Protein AF-A0A938VJR7-F1 (afdb_monomer)

Solvent-accessible surface area (backbone atoms only — not comparable to full-atom values): 4300 Å² total; per-residue (Å²): 130,86,78,68,34,67,50,80,45,83,52,98,83,37,32,35,47,30,22,60,56,35,66,77,50,86,58,96,81,66,63,68,41,78,84,54,95,37,37,21,25,35,81,39,73,50,79,71,59,74,73,35,66,65,60,55,49,47,54,54,45,33,50,48,51,44,29,65,77,70,73,104

Radius of gyration: 11.94 Å; Cα contacts (8 Å, |Δi|>4): 103; chains: 1; bounding box: 29×25×31 Å

pLDDT: mean 93.83, std 6.47, range [53.69, 98.25]

Foldseek 3Di:
DLQDAWDWADDDQWIWTKGQQLVPFDQVPPQWDDDDPGMTTGTGRDPVVVVDVSVVVSSVRSNVVSCVVVVD

Sequence (72 aa):
MSEEYVYIMPLKDSVNLGFFHGANLNDPKGLLEGTGAKMRHVKIRLLTDIKNAEITALIRAAIRERKTALKL

Nearest PDB structures (foldseek):
  8fw5-assembly1_G  TM=4.159E-01  e=5.599E-01  Escherichia coli
  1ng9-assembly1_A  TM=3.986E-01  e=5.599E-01  Escherichia coli
  1wbb-assembly1_A  TM=3.902E-01  e=5.599E-01  Escherichia coli
  1wbd-assembly1_B  TM=3.654E-01  e=7.299E-01  Escherichia coli
  1nne-assembly1_A  TM=3.927E-01  e=8.904E-01  Thermus aquaticus

Secondary structure (DSSP, 8-state):
--S--EEEEE-SS-EEEEETTGGGS--TT---B--SSS-EEEEE-SHHHHT-HHHHHHHHHHHHHHHHHHT-

Structure (mmCIF, N/CA/C/O backbone):
data_AF-A0A938VJR7-F1
#
_entry.id   AF-A0A938VJR7-F1
#
loop_
_atom_site.group_PDB
_atom_site.id
_atom_site.type_symbol
_atom_site.label_atom_id
_atom_site.label_alt_id
_atom_site.label_comp_id
_atom_site.label_asym_id
_atom_site.label_entity_id
_atom_site.label_seq_id
_atom_site.pdbx_PDB_ins_code
_atom_site.Cartn_x
_atom_site.Cartn_y
_atom_site.Cartn_z
_atom_site.occupancy
_atom_site.B_iso_or_equiv
_atom_site.auth_seq_id
_atom_site.auth_comp_id
_atom_site.auth_asym_id
_atom_site.auth_atom_id
_atom_site.pdbx_PDB_model_num
ATOM 1 N N . MET A 1 1 ? -4.292 12.818 10.415 1.00 53.69 1 MET A N 1
ATOM 2 C CA . MET A 1 1 ? -4.005 11.704 9.487 1.00 53.69 1 MET A CA 1
ATOM 3 C C . MET A 1 1 ? -4.658 10.392 9.943 1.00 53.69 1 MET A C 1
ATOM 5 O O . MET A 1 1 ? -4.055 9.338 9.807 1.00 53.69 1 MET A O 1
ATOM 9 N N . SER A 1 2 ? -5.861 10.406 10.537 1.00 72.56 2 SER A N 1
ATOM 10 C CA . SER A 1 2 ? -6.464 9.179 11.092 1.00 72.56 2 SER A CA 1
ATOM 11 C C . SER 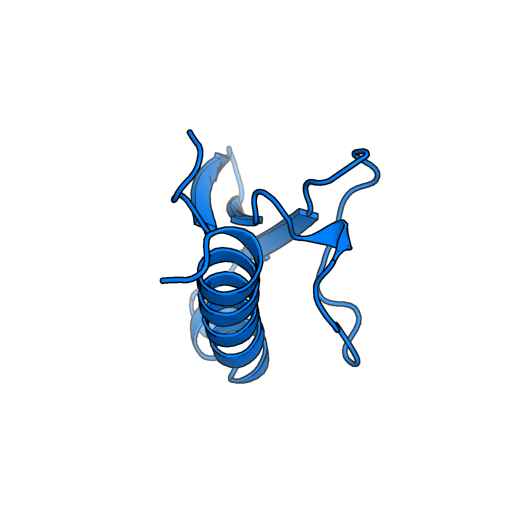A 1 2 ? -7.330 8.406 10.098 1.00 72.56 2 SER A C 1
ATOM 13 O O . SER A 1 2 ? -7.598 7.247 10.373 1.00 72.56 2 SER A O 1
ATOM 15 N N . GLU A 1 3 ? -7.733 8.995 8.965 1.00 83.50 3 GLU A N 1
ATOM 16 C CA . GLU A 1 3 ? -8.668 8.388 7.992 1.00 83.50 3 GLU A CA 1
ATOM 17 C C . GLU A 1 3 ? -8.042 8.048 6.634 1.00 83.50 3 GLU A C 1
ATOM 19 O O . GLU A 1 3 ? -8.670 7.418 5.784 1.00 83.50 3 GLU A O 1
ATOM 24 N N . GLU A 1 4 ? -6.795 8.451 6.417 1.00 92.25 4 GLU A N 1
ATOM 25 C CA . GLU A 1 4 ? -6.095 8.212 5.162 1.00 92.25 4 GLU A CA 1
ATOM 26 C C . GLU A 1 4 ? -5.715 6.727 5.037 1.0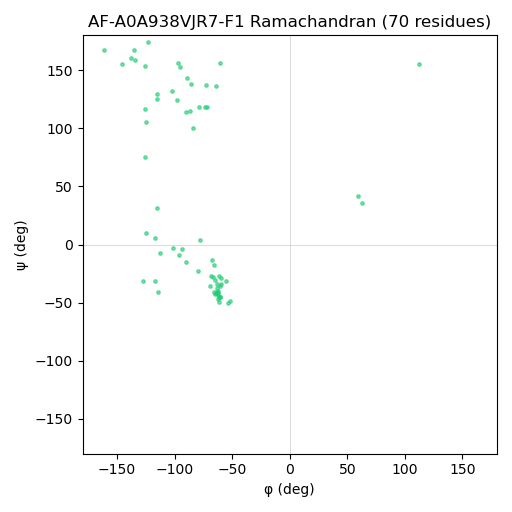0 92.25 4 GLU A C 1
ATOM 28 O O . GLU A 1 4 ? -5.255 6.097 5.991 1.00 92.25 4 GLU A O 1
ATOM 33 N N . TYR A 1 5 ? -5.908 6.153 3.848 1.00 94.81 5 TYR A N 1
ATOM 34 C CA . TYR A 1 5 ? -5.660 4.730 3.576 1.00 94.81 5 TYR A CA 1
ATOM 35 C C . TYR A 1 5 ? -4.515 4.528 2.579 1.00 94.81 5 TYR A C 1
ATOM 37 O O . TYR A 1 5 ? -3.657 3.668 2.796 1.00 94.81 5 TYR A O 1
ATOM 45 N N . VAL A 1 6 ? -4.452 5.353 1.529 1.00 96.88 6 VAL A N 1
ATOM 46 C CA . VAL A 1 6 ? -3.365 5.349 0.541 1.00 96.88 6 VAL A CA 1
ATOM 47 C C . VAL A 1 6 ? -2.875 6.753 0.221 1.00 96.88 6 VAL A C 1
ATOM 49 O O . VAL A 1 6 ? -3.601 7.730 0.395 1.00 96.88 6 VAL A O 1
ATOM 52 N N . TYR A 1 7 ? -1.653 6.835 -0.294 1.00 96.69 7 TYR A N 1
ATOM 53 C CA . TYR A 1 7 ? -1.075 8.046 -0.865 1.00 96.69 7 TYR A CA 1
ATOM 54 C C . TYR A 1 7 ? -0.318 7.721 -2.152 1.00 96.69 7 TYR A C 1
ATOM 56 O O . TYR A 1 7 ? 0.077 6.579 -2.397 1.00 96.69 7 TYR A O 1
ATOM 64 N N . ILE A 1 8 ? -0.091 8.746 -2.968 1.00 97.12 8 ILE A N 1
ATOM 65 C CA . ILE A 1 8 ? 0.700 8.650 -4.192 1.00 97.12 8 ILE A CA 1
ATOM 66 C C . ILE A 1 8 ? 1.942 9.513 -4.009 1.00 97.12 8 ILE A C 1
ATOM 68 O O . ILE A 1 8 ? 1.838 10.696 -3.693 1.00 97.12 8 ILE A O 1
ATOM 72 N N . MET A 1 9 ? 3.114 8.916 -4.203 1.00 97.44 9 MET A N 1
ATOM 73 C CA . MET A 1 9 ? 4.401 9.597 -4.104 1.00 97.44 9 MET A CA 1
ATOM 74 C C . MET A 1 9 ? 5.193 9.396 -5.400 1.00 97.44 9 MET A C 1
ATOM 76 O O . MET A 1 9 ? 5.716 8.302 -5.631 1.00 97.44 9 MET A O 1
ATOM 80 N N . PRO A 1 10 ? 5.287 10.428 -6.254 1.00 97.00 10 PRO A N 1
ATOM 81 C CA . PRO A 1 10 ? 6.167 10.406 -7.414 1.00 97.00 10 PRO A CA 1
ATOM 82 C C . PRO A 1 10 ? 7.634 10.326 -6.982 1.00 97.00 10 PRO A C 1
ATOM 84 O O . PRO A 1 10 ? 8.064 11.034 -6.072 1.00 97.00 10 PRO A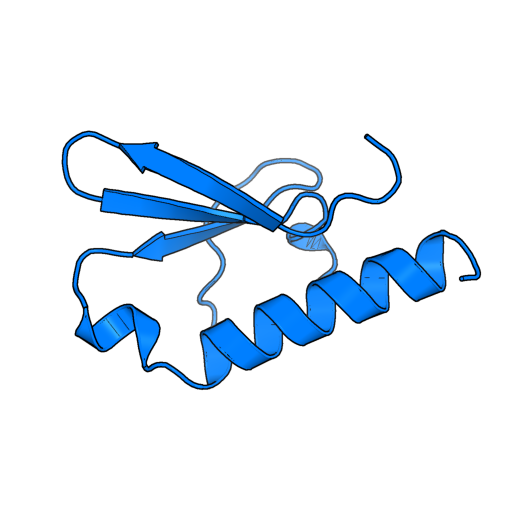 O 1
ATOM 87 N N . LEU A 1 11 ? 8.402 9.476 -7.652 1.00 96.00 11 LEU A N 1
ATOM 88 C CA . LEU A 1 11 ? 9.855 9.370 -7.542 1.00 96.00 11 LEU A CA 1
ATOM 89 C C . LEU A 1 11 ? 10.465 9.565 -8.935 1.00 96.00 11 LEU A C 1
ATOM 91 O O . LEU A 1 11 ? 9.749 9.640 -9.930 1.00 96.00 11 LEU A O 1
ATOM 95 N N . LYS A 1 12 ? 11.798 9.623 -9.006 1.00 95.62 12 LYS A N 1
ATOM 96 C CA . LYS A 1 12 ? 12.531 9.870 -10.255 1.00 95.62 12 LYS A CA 1
ATOM 97 C C . LYS A 1 12 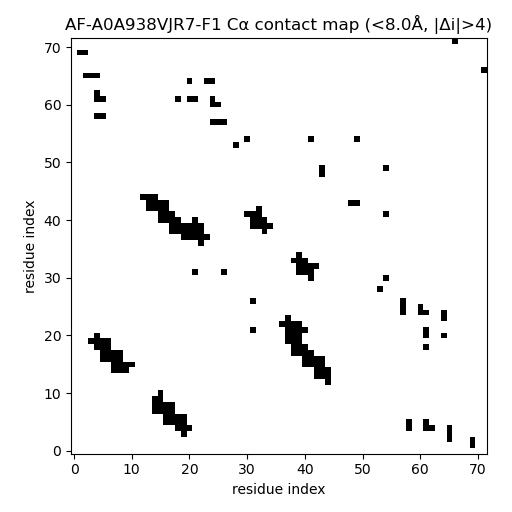? 12.125 8.923 -11.397 1.00 95.62 12 LYS A C 1
ATOM 99 O O . LYS A 1 12 ? 11.838 9.394 -12.487 1.00 95.62 12 LYS A O 1
ATOM 104 N N . ASP A 1 13 ? 12.069 7.618 -11.117 1.00 95.06 13 ASP A N 1
ATOM 105 C CA . ASP A 1 13 ? 11.865 6.566 -12.130 1.00 95.06 13 ASP A CA 1
ATOM 106 C C . ASP A 1 13 ? 10.656 5.658 -11.818 1.00 95.06 13 ASP A C 1
ATOM 108 O O . ASP A 1 13 ? 10.487 4.588 -12.404 1.00 95.06 13 ASP A O 1
ATOM 112 N N . SER A 1 14 ? 9.831 6.030 -10.837 1.00 96.12 14 SER A N 1
ATOM 113 C CA . SER A 1 14 ? 8.687 5.223 -10.399 1.00 96.12 14 SER A CA 1
ATOM 114 C C . SER A 1 14 ? 7.681 6.050 -9.611 1.00 96.12 14 SER A C 1
ATOM 116 O O . SER A 1 14 ? 7.993 7.133 -9.129 1.00 96.12 14 SER A O 1
ATOM 118 N N . VAL A 1 15 ? 6.498 5.495 -9.380 1.00 97.19 15 VAL A N 1
ATOM 119 C CA . VAL A 1 15 ? 5.527 6.031 -8.426 1.00 97.19 15 VAL A CA 1
ATOM 120 C C . VAL A 1 15 ? 5.344 5.024 -7.302 1.00 97.19 15 VAL A C 1
ATOM 122 O O . VAL A 1 15 ? 5.076 3.850 -7.549 1.00 97.19 15 VAL A O 1
ATOM 125 N N . ASN A 1 16 ? 5.448 5.483 -6.062 1.00 97.50 16 ASN A N 1
ATOM 126 C CA . ASN A 1 16 ? 5.034 4.690 -4.917 1.00 97.50 16 ASN A CA 1
ATOM 127 C C . ASN A 1 16 ? 3.540 4.910 -4.674 1.00 97.50 16 ASN A C 1
ATOM 129 O O . ASN A 1 16 ? 3.121 6.011 -4.308 1.00 97.50 16 ASN A O 1
ATOM 133 N N . LEU A 1 17 ? 2.751 3.849 -4.838 1.00 97.62 17 LEU A N 1
ATOM 134 C CA . LEU A 1 17 ? 1.423 3.763 -4.243 1.00 97.62 17 LEU A CA 1
ATOM 135 C C . LEU A 1 17 ? 1.603 3.268 -2.809 1.00 97.62 17 LEU A C 1
ATOM 137 O O . LEU A 1 17 ? 1.848 2.084 -2.573 1.00 97.62 17 LEU A O 1
ATOM 141 N N . GLY A 1 18 ? 1.564 4.191 -1.860 1.00 97.44 18 GLY A N 1
ATOM 142 C CA . GLY A 1 18 ? 1.818 3.901 -0.460 1.00 97.44 18 GLY A CA 1
ATOM 143 C C . GLY A 1 18 ? 0.551 3.660 0.347 1.00 97.44 18 GLY A C 1
ATOM 144 O O . GLY A 1 18 ? -0.512 4.186 0.034 1.00 97.44 18 GLY A O 1
ATOM 145 N N . PHE A 1 19 ? 0.691 2.877 1.411 1.00 97.69 19 PHE A N 1
ATOM 146 C CA . PHE A 1 19 ? -0.371 2.459 2.318 1.00 97.69 19 PHE A CA 1
ATOM 147 C C . PHE A 1 19 ? 0.037 2.82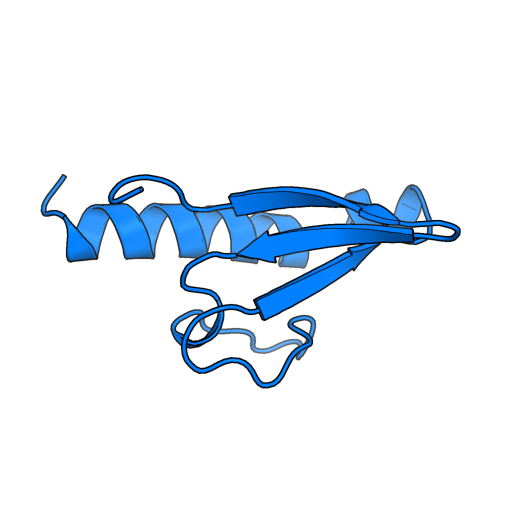6 3.745 1.00 97.69 19 PHE A C 1
ATOM 149 O O . PHE A 1 19 ? 1.019 2.286 4.267 1.00 97.69 19 PHE A O 1
ATOM 156 N N . PHE A 1 20 ? -0.715 3.719 4.396 1.00 96.06 20 PHE A N 1
ATOM 157 C CA . PHE A 1 20 ? -0.380 4.214 5.742 1.00 96.06 20 PHE A CA 1
ATOM 158 C C . PHE A 1 20 ? -0.329 3.094 6.793 1.00 96.06 20 PHE A C 1
ATOM 160 O O . PHE A 1 20 ? 0.537 3.092 7.668 1.00 96.06 20 PHE A O 1
ATOM 167 N N . HIS A 1 21 ? -1.210 2.102 6.646 1.00 96.25 21 HIS A N 1
ATOM 168 C CA . HIS A 1 21 ? -1.297 0.901 7.482 1.00 96.25 21 HIS A CA 1
ATOM 169 C C . HIS A 1 21 ? -0.992 -0.377 6.692 1.00 96.25 21 HIS A C 1
ATOM 171 O O . 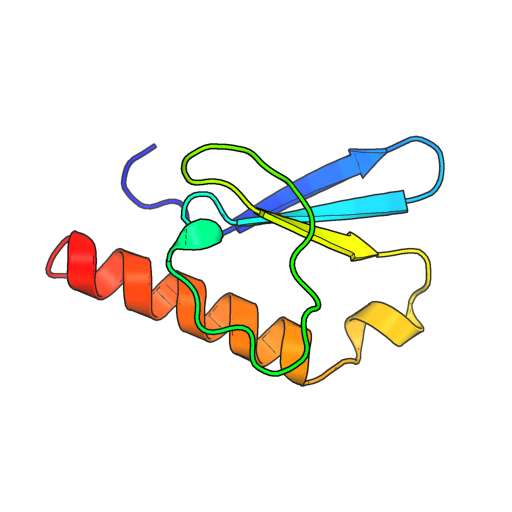HIS A 1 21 ? -1.521 -1.448 6.978 1.00 96.25 21 HIS A O 1
ATOM 177 N N . GLY A 1 22 ? -0.127 -0.267 5.680 1.00 96.88 22 GLY A N 1
ATOM 178 C CA . GLY A 1 22 ? 0.221 -1.365 4.783 1.00 96.88 22 GLY A CA 1
ATOM 179 C C . GLY A 1 22 ? 0.731 -2.633 5.476 1.00 96.88 22 GLY A C 1
ATOM 180 O O . GLY A 1 22 ? 0.468 -3.726 4.995 1.00 96.88 22 GLY A O 1
ATOM 181 N N . ALA A 1 23 ? 1.405 -2.513 6.624 1.00 96.69 23 ALA A N 1
ATOM 182 C CA . ALA A 1 23 ? 1.897 -3.661 7.392 1.00 96.69 23 ALA A CA 1
ATOM 183 C C . ALA A 1 23 ? 0.772 -4.541 7.975 1.00 96.69 23 ALA A C 1
ATOM 185 O O . ALA A 1 23 ? 1.027 -5.687 8.329 1.00 96.69 23 ALA A O 1
ATOM 186 N N . ASN A 1 24 ? -0.457 -4.018 8.057 1.00 95.50 24 ASN A N 1
ATOM 187 C CA . ASN A 1 24 ? -1.633 -4.741 8.547 1.00 95.50 24 ASN A CA 1
ATOM 188 C C . ASN A 1 24 ? -2.431 -5.413 7.415 1.00 95.50 24 ASN A C 1
ATOM 190 O O . ASN A 1 24 ? -3.443 -6.063 7.680 1.00 95.50 24 ASN A O 1
ATOM 194 N N . LEU A 1 25 ? -2.044 -5.213 6.151 1.00 97.06 25 LEU A N 1
ATOM 195 C CA . LEU A 1 25 ? -2.789 -5.729 5.007 1.00 97.06 25 LEU A CA 1
ATOM 196 C C . LEU A 1 25 ? -2.367 -7.162 4.693 1.00 97.06 25 LEU A C 1
ATOM 198 O O . LEU A 1 25 ? -1.183 -7.488 4.684 1.00 97.06 25 LEU A O 1
ATOM 202 N N . ASN A 1 26 ? -3.350 -8.007 4.382 1.00 94.94 26 ASN A N 1
ATOM 203 C CA . ASN A 1 26 ? -3.072 -9.318 3.815 1.00 94.94 26 ASN A CA 1
ATOM 204 C C . ASN A 1 26 ? -2.585 -9.146 2.370 1.00 94.94 26 ASN A C 1
ATOM 206 O O . ASN A 1 26 ? -3.331 -8.648 1.525 1.00 94.94 26 ASN A O 1
ATOM 210 N N . ASP A 1 27 ? -1.358 -9.577 2.104 1.00 95.56 27 ASP A N 1
ATOM 211 C CA . ASP A 1 27 ? -0.695 -9.469 0.806 1.00 95.56 27 ASP A CA 1
ATOM 212 C C . ASP A 1 27 ? -0.195 -10.851 0.348 1.00 95.56 27 ASP A C 1
ATOM 214 O O . ASP A 1 27 ? 0.996 -11.156 0.423 1.00 95.56 27 ASP A O 1
ATOM 218 N N . PRO A 1 28 ? -1.100 -11.732 -0.115 1.00 94.69 28 PRO A N 1
ATOM 219 C CA . PRO A 1 28 ? -0.752 -13.105 -0.484 1.00 94.69 28 PRO A CA 1
ATOM 220 C C . PRO A 1 28 ? 0.153 -13.192 -1.722 1.00 94.69 28 PRO A C 1
ATOM 222 O O . PRO A 1 28 ? 0.685 -14.262 -2.017 1.00 94.69 28 PRO A O 1
ATOM 225 N N . LYS A 1 29 ? 0.299 -12.095 -2.475 1.00 95.44 29 LYS A N 1
ATOM 226 C CA . LYS A 1 29 ? 1.138 -12.015 -3.676 1.00 95.44 29 LYS A CA 1
ATOM 227 C C . LYS A 1 29 ? 2.477 -11.322 -3.427 1.00 95.44 29 LYS A C 1
ATOM 229 O O . LYS A 1 29 ? 3.289 -11.285 -4.346 1.00 95.44 29 LYS A O 1
ATOM 234 N N . GLY A 1 30 ? 2.718 -10.820 -2.214 1.00 95.75 30 GLY A N 1
ATOM 235 C CA . GLY A 1 30 ? 3.986 -10.201 -1.830 1.00 95.75 30 GLY A CA 1
ATOM 236 C C . GLY A 1 30 ? 4.316 -8.937 -2.627 1.00 95.75 30 GLY A C 1
ATOM 237 O O . GLY A 1 30 ? 5.476 -8.724 -2.972 1.00 95.75 30 GLY A O 1
ATOM 238 N N . LEU A 1 31 ? 3.309 -8.132 -2.976 1.00 96.06 31 LEU A N 1
ATOM 239 C CA . LEU A 1 31 ? 3.493 -6.889 -3.733 1.00 96.06 31 LEU A CA 1
ATOM 240 C C . LEU A 1 31 ? 3.967 -5.716 -2.865 1.00 96.06 31 LEU A C 1
ATOM 242 O O . LEU A 1 31 ? 4.496 -4.735 -3.392 1.00 96.06 31 LEU A O 1
ATOM 246 N N . LEU A 1 32 ? 3.726 -5.771 -1.557 1.00 97.69 32 LEU A N 1
ATOM 247 C CA . LEU A 1 32 ? 4.038 -4.703 -0.620 1.00 97.69 32 LEU A CA 1
ATOM 248 C C . LEU A 1 32 ? 5.528 -4.693 -0.260 1.00 97.69 32 LEU A C 1
ATOM 250 O O . LEU A 1 32 ? 6.054 -5.591 0.393 1.00 97.69 32 LEU A O 1
ATOM 254 N N . GLU A 1 33 ? 6.188 -3.593 -0.600 1.00 97.62 33 GLU A N 1
ATOM 255 C CA . GLU A 1 33 ? 7.565 -3.280 -0.245 1.00 97.62 33 GLU A CA 1
ATOM 256 C C . GLU A 1 33 ? 7.647 -2.372 1.001 1.00 97.62 33 GLU A C 1
ATOM 258 O O . GLU A 1 33 ? 6.747 -1.582 1.321 1.00 97.62 33 GLU A O 1
ATOM 263 N N . GLY A 1 34 ? 8.794 -2.435 1.685 1.00 95.81 34 GLY A N 1
ATOM 264 C CA . GLY A 1 34 ? 9.166 -1.551 2.792 1.00 95.81 34 GLY A CA 1
ATOM 265 C C . GLY A 1 34 ? 9.239 -2.241 4.155 1.00 95.81 34 GLY A C 1
ATOM 266 O O . GLY A 1 34 ? 8.596 -3.254 4.405 1.00 95.81 34 GLY A O 1
ATOM 267 N N . THR A 1 35 ? 10.030 -1.661 5.058 1.00 94.50 35 THR A N 1
ATOM 268 C CA . THR A 1 35 ? 10.320 -2.208 6.398 1.00 94.50 35 THR A CA 1
ATOM 269 C C . THR A 1 35 ? 9.829 -1.314 7.538 1.00 94.50 35 THR A C 1
ATOM 271 O O . THR A 1 35 ? 10.079 -1.603 8.704 1.00 94.50 35 THR A O 1
ATOM 274 N N . GLY A 1 36 ? 9.116 -0.225 7.228 1.00 93.38 36 GLY A N 1
ATOM 275 C CA . GLY A 1 36 ? 8.584 0.689 8.240 1.00 93.38 36 GLY A CA 1
ATOM 276 C C . GLY A 1 36 ? 7.613 -0.003 9.204 1.00 93.38 36 GLY A C 1
ATOM 277 O O . GLY A 1 36 ? 6.979 -0.995 8.855 1.00 93.38 36 GLY A O 1
ATOM 278 N N . ALA A 1 37 ? 7.444 0.532 10.413 1.00 94.88 37 ALA A N 1
ATOM 279 C CA . ALA A 1 37 ? 6.624 -0.121 11.441 1.00 94.88 37 ALA A CA 1
ATOM 280 C C . ALA A 1 37 ? 5.154 -0.342 11.024 1.00 94.88 37 ALA A C 1
ATOM 282 O O . ALA A 1 37 ? 4.546 -1.330 11.416 1.00 94.88 37 ALA A O 1
ATOM 283 N N . LYS A 1 38 ? 4.581 0.575 10.230 1.00 94.62 38 LYS A N 1
ATOM 284 C CA . LYS A 1 38 ? 3.175 0.512 9.780 1.00 94.62 38 LYS A CA 1
ATOM 285 C C . LYS A 1 38 ? 3.001 0.626 8.270 1.00 94.62 38 LYS A C 1
ATOM 287 O O . LYS A 1 38 ? 2.072 0.053 7.713 1.00 94.62 38 LYS A O 1
ATOM 292 N N . MET A 1 39 ? 3.887 1.361 7.606 1.00 96.62 39 MET A N 1
ATOM 293 C CA . MET A 1 39 ? 3.717 1.722 6.203 1.00 96.62 39 MET A CA 1
ATOM 294 C C . MET A 1 39 ? 4.317 0.675 5.265 1.00 96.62 39 MET A C 1
ATOM 296 O O . MET A 1 39 ? 5.388 0.120 5.531 1.00 96.62 39 MET A O 1
ATOM 300 N N . ARG A 1 40 ? 3.644 0.447 4.138 1.00 98.25 40 ARG A N 1
ATOM 301 C CA . ARG A 1 40 ? 4.156 -0.307 2.983 1.00 98.25 40 ARG A CA 1
ATOM 302 C C . ARG A 1 40 ? 3.827 0.444 1.699 1.00 98.25 40 ARG A C 1
ATOM 304 O O . ARG A 1 40 ? 3.034 1.383 1.727 1.00 98.25 40 ARG A O 1
ATOM 311 N N . HIS A 1 41 ? 4.4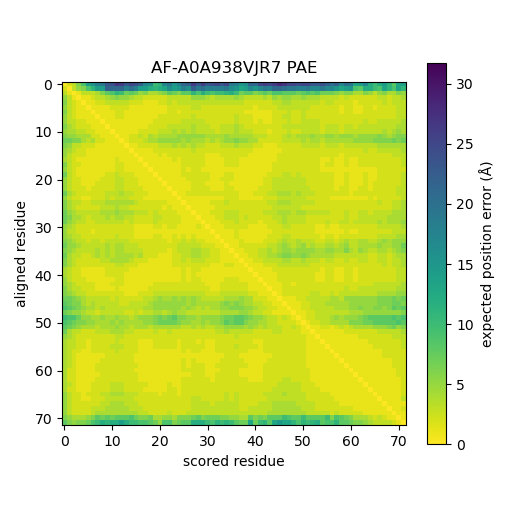20 0.047 0.584 1.00 97.94 41 HIS A N 1
ATOM 312 C CA . HIS A 1 41 ? 4.101 0.608 -0.727 1.00 97.94 41 HIS A CA 1
ATOM 313 C C . HIS A 1 41 ? 4.195 -0.442 -1.827 1.00 97.94 41 HIS A C 1
ATOM 315 O O . HIS A 1 41 ? 4.945 -1.398 -1.701 1.00 97.94 41 HIS A O 1
ATOM 321 N N . VAL A 1 42 ? 3.476 -0.226 -2.923 1.00 97.38 42 VAL A N 1
ATOM 322 C CA . VAL A 1 42 ? 3.733 -0.900 -4.199 1.00 97.38 42 VAL A CA 1
ATOM 323 C C . VAL A 1 42 ? 4.465 0.085 -5.100 1.00 97.38 42 VAL A C 1
ATOM 325 O O . VAL A 1 42 ? 4.054 1.244 -5.226 1.00 97.38 42 VAL A O 1
ATOM 328 N N . LYS A 1 43 ? 5.551 -0.363 -5.729 1.00 96.62 43 LYS A N 1
ATOM 329 C CA . LYS A 1 43 ? 6.307 0.442 -6.690 1.00 96.62 43 LYS A CA 1
ATOM 330 C C . LYS A 1 43 ? 5.762 0.227 -8.100 1.00 96.62 43 LYS A C 1
ATOM 332 O O . LYS A 1 43 ? 5.892 -0.857 -8.660 1.00 96.62 43 LYS A O 1
ATOM 337 N N . ILE A 1 44 ? 5.185 1.273 -8.676 1.00 96.31 44 ILE A N 1
ATOM 338 C CA . ILE A 1 44 ? 4.618 1.285 -10.026 1.00 96.31 44 ILE A CA 1
ATOM 339 C C . ILE A 1 44 ? 5.644 1.887 -10.983 1.00 96.31 44 ILE A C 1
ATOM 341 O O . ILE A 1 44 ? 6.119 3.005 -10.762 1.00 96.31 44 ILE A O 1
ATOM 345 N N . ARG A 1 45 ? 5.997 1.148 -12.039 1.00 94.81 45 ARG A N 1
ATOM 346 C CA . ARG A 1 45 ? 6.957 1.593 -13.065 1.00 94.81 45 ARG A CA 1
ATOM 347 C C . ARG A 1 45 ? 6.316 1.712 -14.440 1.00 94.81 45 ARG A C 1
ATOM 349 O O . ARG A 1 45 ? 6.717 2.563 -15.226 1.00 94.81 45 ARG A O 1
ATOM 356 N N . LEU A 1 46 ? 5.321 0.876 -14.724 1.00 93.50 46 LEU A N 1
ATOM 357 C CA . LEU A 1 46 ? 4.657 0.798 -16.018 1.00 93.50 46 LEU A CA 1
ATOM 358 C C . LEU A 1 46 ? 3.145 0.967 -15.868 1.00 93.50 46 LEU A C 1
ATOM 360 O O . LEU A 1 46 ? 2.548 0.599 -14.858 1.00 93.50 46 LEU A O 1
ATOM 364 N N . LEU A 1 47 ? 2.488 1.453 -16.924 1.00 87.94 47 LEU A N 1
ATOM 365 C CA . LEU A 1 47 ? 1.022 1.553 -16.962 1.00 87.94 47 LEU A CA 1
ATOM 366 C C . LEU A 1 47 ? 0.331 0.188 -16.833 1.00 87.94 47 LEU A C 1
ATOM 368 O O . LEU A 1 47 ? -0.797 0.101 -16.349 1.00 87.94 47 LEU A O 1
ATOM 372 N N . THR A 1 48 ? 0.999 -0.884 -17.256 1.00 87.88 48 THR A N 1
ATOM 373 C CA . THR A 1 48 ? 0.513 -2.259 -17.107 1.00 87.88 48 THR A CA 1
ATOM 374 C C . THR A 1 48 ? 0.419 -2.687 -15.649 1.00 87.88 48 THR A C 1
ATOM 376 O O . THR A 1 48 ? -0.493 -3.439 -15.315 1.00 87.88 48 THR A O 1
ATOM 379 N N . ASP A 1 49 ? 1.283 -2.161 -14.776 1.00 85.69 49 ASP A N 1
ATOM 380 C CA . ASP A 1 49 ? 1.266 -2.478 -13.344 1.00 85.69 49 ASP A CA 1
ATOM 381 C C . ASP A 1 49 ? -0.051 -2.006 -12.709 1.00 85.69 49 ASP A C 1
ATOM 383 O O . ASP A 1 49 ? -0.613 -2.688 -11.859 1.00 85.69 49 ASP A O 1
ATOM 387 N N . ILE A 1 50 ? -0.609 -0.885 -13.184 1.00 83.69 50 ILE A N 1
ATOM 388 C CA . ILE A 1 50 ? -1.863 -0.298 -12.678 1.00 83.69 50 ILE A CA 1
ATOM 389 C C . ILE A 1 50 ? -3.073 -1.199 -12.976 1.00 83.69 50 ILE A C 1
ATOM 391 O O . ILE A 1 50 ? -4.044 -1.208 -12.221 1.00 83.69 50 ILE A O 1
ATOM 395 N N . LYS A 1 51 ? -3.024 -1.997 -14.052 1.00 86.31 51 LYS A N 1
ATOM 396 C CA . LYS A 1 51 ? -4.103 -2.933 -14.420 1.00 86.31 51 LYS A CA 1
ATOM 397 C C . LYS A 1 51 ? -4.103 -4.216 -13.577 1.00 86.31 51 LYS A C 1
ATOM 399 O O . LYS A 1 51 ? -4.909 -5.110 -13.828 1.00 86.31 51 LYS A O 1
ATOM 404 N N . ASN A 1 52 ? -3.221 -4.321 -12.586 1.00 90.31 52 ASN A N 1
ATOM 405 C CA . ASN A 1 52 ? -3.138 -5.477 -11.710 1.00 90.31 52 ASN A CA 1
ATOM 406 C C . ASN A 1 52 ? -4.307 -5.502 -10.702 1.00 90.31 52 ASN A C 1
ATOM 408 O O . ASN A 1 52 ? -4.450 -4.620 -9.848 1.00 90.31 52 ASN A O 1
ATOM 412 N N . ALA A 1 53 ? -5.133 -6.550 -10.776 1.00 94.00 53 ALA A N 1
ATOM 413 C CA . ALA A 1 53 ? -6.275 -6.750 -9.884 1.00 94.00 53 ALA A CA 1
ATOM 414 C C . ALA A 1 53 ? -5.869 -6.834 -8.400 1.00 94.00 53 ALA A C 1
ATOM 416 O O . ALA A 1 53 ? -6.627 -6.409 -7.527 1.00 94.00 53 ALA A O 1
ATOM 417 N N . GLU A 1 54 ? -4.655 -7.301 -8.112 1.00 94.62 54 GLU A N 1
ATOM 418 C CA . GLU A 1 54 ? -4.122 -7.426 -6.754 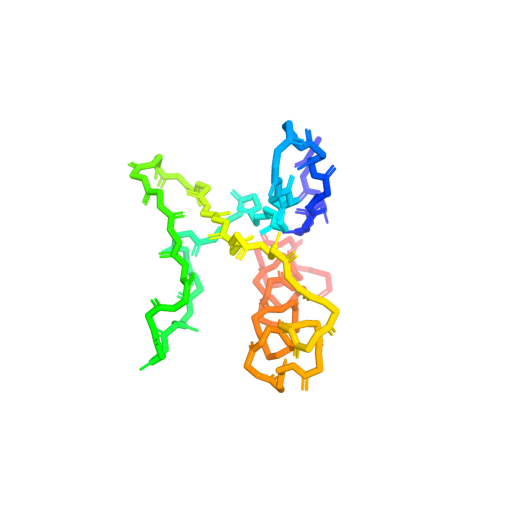1.00 94.62 54 GLU A CA 1
ATOM 419 C C . GLU A 1 54 ? -3.843 -6.053 -6.125 1.00 94.62 54 GLU A C 1
ATOM 421 O O . GLU A 1 54 ? -4.134 -5.838 -4.951 1.00 94.62 54 GLU A O 1
ATOM 426 N N . ILE A 1 55 ? -3.394 -5.066 -6.913 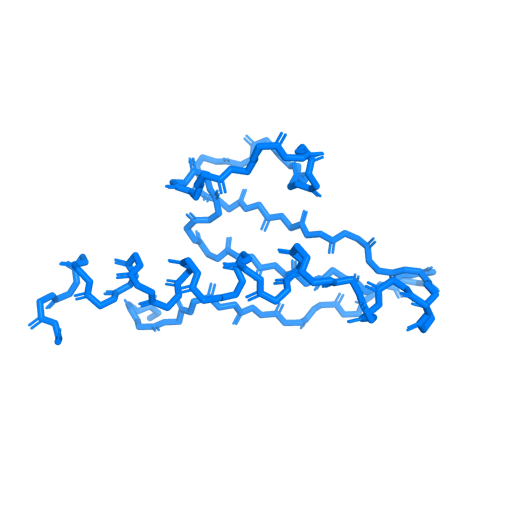1.00 94.75 55 ILE A N 1
ATOM 427 C CA . ILE A 1 55 ? -3.246 -3.683 -6.428 1.00 94.75 55 ILE A CA 1
ATOM 428 C C . ILE A 1 55 ? -4.616 -3.113 -6.048 1.00 94.75 55 ILE A C 1
ATOM 430 O O . ILE A 1 55 ? -4.775 -2.491 -4.996 1.00 94.75 55 ILE A O 1
ATOM 434 N N . THR A 1 56 ? -5.639 -3.384 -6.864 1.00 94.25 56 THR A N 1
ATOM 435 C CA . THR A 1 56 ? -7.018 -2.989 -6.542 1.00 94.25 56 THR A CA 1
ATOM 436 C C . THR A 1 56 ? -7.505 -3.675 -5.261 1.00 94.25 56 THR A C 1
ATOM 438 O O . THR A 1 56 ? -8.161 -3.041 -4.429 1.00 94.25 56 THR A O 1
ATOM 441 N N . ALA A 1 57 ? -7.171 -4.952 -5.064 1.00 96.38 57 ALA A N 1
ATOM 442 C CA . ALA A 1 57 ? -7.507 -5.689 -3.850 1.00 96.38 57 ALA A CA 1
ATOM 443 C C . ALA A 1 57 ? -6.830 -5.093 -2.603 1.00 96.38 57 ALA A C 1
ATOM 445 O O . ALA A 1 57 ? -7.503 -4.934 -1.579 1.00 96.38 57 ALA A O 1
ATOM 446 N N . LEU A 1 58 ? -5.561 -4.680 -2.703 1.00 97.44 58 LEU A N 1
ATOM 447 C CA . LEU A 1 58 ? -4.829 -4.002 -1.628 1.00 97.44 58 LEU A CA 1
ATOM 448 C C . LEU A 1 58 ? -5.463 -2.656 -1.256 1.00 97.44 58 LEU A C 1
ATOM 450 O O . LEU A 1 58 ? -5.661 -2.385 -0.073 1.00 97.44 58 LEU A O 1
ATOM 454 N N . ILE A 1 59 ? -5.869 -1.839 -2.236 1.00 96.50 59 ILE A N 1
ATOM 455 C CA . ILE A 1 59 ? -6.573 -0.569 -1.967 1.00 96.50 59 ILE A CA 1
ATOM 456 C C . ILE A 1 59 ? -7.889 -0.833 -1.223 1.00 96.50 59 ILE A C 1
ATOM 458 O O . ILE A 1 59 ? -8.183 -0.186 -0.216 1.00 96.50 59 ILE A O 1
ATOM 462 N N . ARG A 1 60 ? -8.672 -1.827 -1.666 1.00 96.94 60 ARG A N 1
ATOM 463 C CA . ARG A 1 60 ? -9.914 -2.216 -0.975 1.00 96.94 60 ARG A CA 1
ATOM 464 C C . ARG A 1 60 ? -9.642 -2.732 0.440 1.00 96.94 60 ARG A C 1
ATOM 466 O O . ARG A 1 60 ? -10.438 -2.461 1.336 1.00 96.94 60 ARG A O 1
ATOM 473 N N . ALA A 1 61 ? -8.549 -3.465 0.649 1.00 97.31 61 ALA A N 1
ATOM 474 C CA . ALA A 1 61 ? -8.136 -3.924 1.971 1.00 97.31 61 ALA A CA 1
ATOM 475 C C . ALA A 1 61 ? -7.760 -2.752 2.886 1.00 97.31 61 ALA A C 1
ATOM 477 O O . ALA A 1 61 ? -8.211 -2.728 4.025 1.00 97.31 61 ALA A O 1
ATOM 478 N N . ALA A 1 62 ? -7.035 -1.755 2.377 1.00 97.25 62 ALA A N 1
ATOM 479 C CA . ALA A 1 62 ? -6.670 -0.554 3.126 1.00 97.25 62 ALA A CA 1
ATOM 480 C C . ALA A 1 62 ? -7.892 0.266 3.557 1.00 97.25 62 ALA A C 1
ATOM 482 O O . ALA A 1 62 ? -7.977 0.701 4.702 1.00 97.25 62 ALA A O 1
ATOM 483 N N . ILE A 1 63 ? -8.885 0.412 2.673 1.00 96.31 63 ILE A N 1
ATOM 484 C CA . ILE A 1 63 ? -10.156 1.066 3.018 1.00 96.31 63 ILE A CA 1
ATOM 485 C C . ILE A 1 63 ? -10.878 0.291 4.129 1.00 96.31 63 ILE A C 1
ATOM 487 O O . ILE A 1 63 ? -11.374 0.899 5.077 1.00 96.31 63 ILE A O 1
ATOM 491 N N . ARG A 1 64 ? -10.948 -1.046 4.029 1.00 96.31 64 ARG A N 1
ATOM 492 C CA . ARG A 1 64 ? -11.575 -1.879 5.069 1.00 96.31 64 ARG A CA 1
ATOM 493 C C . ARG A 1 64 ? -10.842 -1.770 6.400 1.00 96.31 64 ARG A C 1
ATOM 495 O O . ARG A 1 64 ? -11.501 -1.568 7.410 1.00 96.31 64 ARG A O 1
ATOM 502 N N . GLU A 1 65 ? -9.513 -1.862 6.391 1.00 96.00 65 GLU A N 1
ATOM 503 C CA . GLU A 1 65 ? -8.680 -1.704 7.588 1.00 96.00 65 GLU A CA 1
ATOM 504 C C . GLU A 1 65 ? -8.995 -0.383 8.286 1.00 96.00 65 GLU A C 1
ATOM 506 O O . GLU A 1 65 ? -9.332 -0.381 9.471 1.00 96.00 65 GLU A O 1
ATOM 511 N N . ARG A 1 66 ? -9.003 0.721 7.529 1.00 94.62 66 ARG A N 1
ATOM 512 C CA . ARG A 1 66 ? -9.226 2.049 8.093 1.00 94.62 66 ARG A CA 1
ATOM 513 C C . ARG A 1 66 ? -10.631 2.210 8.668 1.00 94.62 66 ARG A C 1
ATOM 515 O O . ARG A 1 66 ? -10.771 2.758 9.761 1.00 94.62 66 ARG A O 1
ATOM 522 N N . LYS A 1 67 ? -11.653 1.683 7.981 1.00 94.44 67 LYS A N 1
ATOM 523 C CA . LYS A 1 67 ? -13.040 1.657 8.478 1.00 94.44 67 LYS A CA 1
ATOM 524 C C . LYS A 1 67 ? -13.166 0.856 9.768 1.00 94.44 67 LYS A C 1
ATOM 526 O O . LYS A 1 67 ? -13.683 1.370 10.754 1.00 94.44 67 LYS A O 1
ATOM 531 N N . THR A 1 68 ? -12.629 -0.362 9.798 1.00 94.62 68 THR A N 1
ATOM 532 C CA . THR A 1 68 ? -12.655 -1.215 10.992 1.00 94.62 68 THR A CA 1
ATOM 533 C C . THR A 1 68 ? -11.929 -0.559 12.165 1.00 94.62 68 THR A C 1
ATOM 535 O O . THR A 1 68 ? -12.462 -0.521 13.272 1.00 94.62 68 THR A O 1
ATOM 538 N N . ALA A 1 69 ? -10.744 0.005 11.931 1.00 93.56 69 ALA A N 1
ATOM 539 C CA . ALA A 1 69 ? -9.941 0.630 12.976 1.00 93.56 69 ALA A CA 1
ATOM 540 C C . ALA A 1 69 ? -10.560 1.929 13.529 1.00 93.56 69 ALA A C 1
ATOM 542 O O . ALA A 1 69 ? -10.303 2.277 14.680 1.00 93.56 69 ALA A O 1
ATOM 543 N N . LEU A 1 70 ? -11.358 2.651 12.733 1.00 93.12 70 LEU A N 1
ATOM 544 C CA . LEU A 1 70 ? -12.065 3.869 13.162 1.00 93.12 70 LEU A CA 1
ATOM 545 C C . LEU A 1 70 ? -13.509 3.642 13.601 1.00 93.12 70 LEU A C 1
ATOM 547 O O . LEU A 1 70 ? -14.106 4.566 14.145 1.00 93.12 70 LEU A O 1
ATOM 551 N N . LYS A 1 71 ? -14.055 2.441 13.392 1.00 91.19 71 LYS A N 1
ATOM 552 C CA . LYS A 1 71 ? -15.476 2.131 13.608 1.00 91.19 71 LYS A CA 1
ATOM 553 C C . LYS A 1 71 ? -16.407 3.001 12.739 1.00 91.19 71 LYS A C 1
ATOM 555 O O . LYS A 1 71 ? -17.427 3.481 13.229 1.00 91.19 71 LYS A O 1
ATOM 560 N N . LEU A 1 72 ? -16.021 3.203 11.475 1.00 81.62 72 LEU A N 1
ATOM 561 C CA . LEU A 1 72 ? -16.809 3.879 10.429 1.00 81.62 72 LEU A CA 1
ATOM 562 C C . LEU A 1 72 ? -17.718 2.913 9.660 1.00 81.62 72 LEU A C 1
ATOM 564 O O . LEU A 1 72 ? -17.370 1.711 9.580 1.00 81.62 72 LEU A O 1
#

Mean predicted aligned error: 2.95 Å